Protein AF-A0A8J8E3J2-F1 (afdb_monomer_lite)

pLDDT: mean 80.26, std 7.17, range [53.91, 91.06]

Radius of gyration: 17.73 Å; chains: 1; bounding box: 42×37×41 Å

Sequence (122 aa):
MGFRAIHFVFLFVTIFLMNYYSRTNTYLSWFFFTLTIAGTWLLMKAYEAKVGPVEDERTRLITMKSFYHGLLLGLVVLGYELIWLAGHDYETAVVFVKWLMLPLMVGILTAMILKVRYEMVM

Secondary structure (DSSP, 8-state):
--HHHHHHHHHHHHHHHHHHHHTT-HHHHHHHHHHHHHHHHHHHHHHHHHH-----HHHHHHHHHHHHHHHHHHHHHHHHHHHHHHHH-HHHHHHHHHHHHHHHHHHHHHHHHHHHHHHTT-

Structure (mmCIF, N/CA/C/O backbone):
data_AF-A0A8J8E3J2-F1
#
_entry.id   AF-A0A8J8E3J2-F1
#
loop_
_atom_site.group_PDB
_atom_site.id
_atom_site.type_symbol
_atom_site.label_atom_id
_atom_site.label_alt_id
_atom_site.label_comp_id
_atom_site.label_asym_id
_atom_site.label_entity_id
_atom_site.label_seq_id
_atom_site.pdbx_PDB_ins_code
_atom_site.Cartn_x
_atom_site.Cartn_y
_atom_site.Cartn_z
_atom_site.occupancy
_atom_site.B_iso_or_equiv
_atom_site.auth_seq_id
_atom_site.auth_comp_id
_atom_site.auth_asym_id
_atom_site.auth_atom_id
_atom_site.pdbx_PDB_model_num
ATOM 1 N N . MET A 1 1 ? -23.987 9.323 0.644 1.00 61.78 1 MET A N 1
ATOM 2 C CA . MET A 1 1 ? -22.983 8.368 0.116 1.00 61.78 1 MET A CA 1
ATOM 3 C C . MET A 1 1 ? -22.503 7.496 1.271 1.00 61.78 1 MET A C 1
ATOM 5 O O . MET A 1 1 ? -22.202 8.047 2.322 1.00 61.78 1 MET A O 1
ATOM 9 N N . GLY A 1 2 ? -22.496 6.167 1.135 1.00 81.62 2 GLY A N 1
ATOM 10 C CA . GLY A 1 2 ? -22.012 5.276 2.202 1.00 81.62 2 GLY A CA 1
ATOM 11 C C . GLY A 1 2 ? -20.489 5.347 2.377 1.00 81.62 2 GLY A C 1
ATOM 12 O O . GLY A 1 2 ? -19.785 5.705 1.434 1.00 81.62 2 GLY A O 1
ATOM 13 N N . PHE A 1 3 ? -19.976 4.964 3.554 1.00 80.56 3 PHE A N 1
ATOM 14 C CA . PHE A 1 3 ? -18.536 4.964 3.873 1.00 80.56 3 PHE A CA 1
ATOM 15 C C . PHE A 1 3 ? -17.679 4.298 2.786 1.00 80.56 3 PHE A C 1
ATOM 17 O O . PHE A 1 3 ? -16.672 4.859 2.367 1.00 80.56 3 PHE A O 1
ATOM 24 N N . ARG A 1 4 ? -18.130 3.152 2.256 1.00 80.19 4 ARG A N 1
ATOM 25 C CA . ARG A 1 4 ? -17.445 2.421 1.176 1.00 80.19 4 ARG A CA 1
ATOM 26 C C . ARG A 1 4 ? -17.221 3.276 -0.074 1.00 80.19 4 ARG A C 1
ATOM 28 O O . ARG A 1 4 ? -16.143 3.229 -0.650 1.00 80.19 4 ARG A O 1
ATOM 35 N N . ALA A 1 5 ? -18.216 4.070 -0.469 1.00 84.69 5 ALA A N 1
ATOM 36 C CA . ALA A 1 5 ? -18.124 4.923 -1.649 1.00 84.69 5 ALA A CA 1
ATOM 37 C C . ALA A 1 5 ? -17.177 6.108 -1.414 1.00 84.69 5 ALA A C 1
ATOM 39 O O . ALA A 1 5 ? -16.368 6.418 -2.278 1.00 84.69 5 ALA A O 1
ATOM 40 N N . ILE A 1 6 ? -17.229 6.724 -0.227 1.00 86.00 6 ILE A N 1
ATOM 41 C CA . ILE A 1 6 ? -16.329 7.828 0.144 1.00 86.00 6 ILE A CA 1
ATOM 42 C C . ILE A 1 6 ? -14.879 7.336 0.197 1.00 86.00 6 ILE A C 1
ATOM 44 O O . ILE A 1 6 ? -13.996 7.966 -0.376 1.00 86.00 6 ILE A O 1
ATOM 48 N N . HIS A 1 7 ? -14.645 6.189 0.837 1.00 84.81 7 HIS A N 1
ATOM 49 C CA . HIS A 1 7 ? -13.320 5.587 0.942 1.00 84.81 7 HIS A CA 1
ATOM 50 C C . HIS A 1 7 ? -12.768 5.191 -0.435 1.00 84.81 7 HIS A C 1
ATOM 52 O O . HIS A 1 7 ? -11.621 5.503 -0.742 1.00 84.81 7 HIS A O 1
ATOM 58 N N . PHE A 1 8 ? -13.591 4.582 -1.295 1.00 85.81 8 PHE A N 1
ATOM 59 C CA . PHE A 1 8 ? -13.188 4.237 -2.658 1.00 85.81 8 PHE A CA 1
ATOM 60 C C . PHE A 1 8 ? -12.835 5.473 -3.493 1.00 85.81 8 PHE A C 1
ATOM 62 O O . PHE A 1 8 ? -11.770 5.506 -4.098 1.00 85.81 8 PHE A O 1
ATOM 69 N N . VAL A 1 9 ? -13.694 6.500 -3.502 1.00 90.69 9 VAL A N 1
ATOM 70 C CA . VAL A 1 9 ? -13.445 7.739 -4.258 1.00 90.69 9 VAL A CA 1
ATOM 71 C C . VAL A 1 9 ? -12.182 8.433 -3.754 1.00 90.69 9 VAL A C 1
ATOM 73 O O . VAL A 1 9 ? -11.370 8.868 -4.564 1.00 90.69 9 VAL A O 1
ATOM 76 N N . PHE A 1 10 ? -11.984 8.490 -2.434 1.00 89.69 10 PHE A N 1
ATOM 77 C CA . PHE A 1 10 ? -10.771 9.045 -1.841 1.00 89.69 10 PHE A CA 1
ATOM 78 C C . PHE A 1 10 ? -9.515 8.307 -2.324 1.00 89.69 10 PHE A C 1
ATOM 80 O O . PHE A 1 10 ? -8.639 8.941 -2.907 1.00 89.69 10 PHE A O 1
ATOM 87 N N . LEU A 1 11 ? -9.462 6.979 -2.155 1.00 88.50 11 LEU A N 1
ATOM 88 C CA . LEU A 1 11 ? -8.325 6.164 -2.596 1.00 88.50 11 LEU A CA 1
ATOM 89 C C . LEU A 1 11 ? -8.075 6.299 -4.099 1.00 88.50 11 LEU A C 1
ATOM 91 O O . LEU A 1 11 ? -6.935 6.450 -4.524 1.00 88.50 11 LEU A O 1
ATOM 95 N N . PHE A 1 12 ? -9.135 6.261 -4.906 1.00 88.75 12 PHE A N 1
ATOM 96 C CA . PHE A 1 12 ? -9.027 6.374 -6.355 1.00 88.75 12 PHE A CA 1
ATOM 97 C C . PHE A 1 12 ? -8.391 7.706 -6.765 1.00 88.75 12 PHE A C 1
ATOM 99 O O . PHE A 1 12 ? -7.436 7.721 -7.540 1.00 88.75 12 PHE A O 1
ATOM 106 N N . VAL A 1 13 ? -8.871 8.820 -6.204 1.00 91.06 13 VAL A N 1
ATOM 107 C CA . VAL A 1 13 ? -8.350 10.158 -6.509 1.00 91.06 13 VAL A CA 1
ATOM 108 C C . VAL A 1 13 ? -6.899 10.300 -6.056 1.00 91.06 13 VAL A C 1
ATOM 110 O O . VAL A 1 13 ? -6.067 10.779 -6.826 1.00 91.06 13 VAL A O 1
ATOM 113 N N . THR A 1 14 ? -6.561 9.876 -4.837 1.00 89.00 14 THR A N 1
ATOM 114 C CA . THR A 1 14 ? -5.199 10.063 -4.324 1.00 89.00 14 THR A CA 1
ATOM 115 C C . THR A 1 14 ? -4.183 9.152 -5.007 1.00 89.00 14 THR A C 1
ATOM 117 O O . THR A 1 14 ? -3.079 9.611 -5.292 1.00 89.00 14 THR A O 1
ATOM 120 N N . ILE A 1 15 ? -4.545 7.909 -5.347 1.00 86.06 15 ILE A N 1
ATOM 121 C CA . ILE A 1 15 ? -3.688 7.000 -6.126 1.00 86.06 15 ILE A CA 1
ATOM 122 C C . ILE A 1 15 ? -3.489 7.536 -7.545 1.00 86.06 15 ILE A C 1
ATOM 124 O O . ILE A 1 15 ? -2.366 7.513 -8.051 1.00 86.06 15 ILE A O 1
ATOM 128 N N . PHE A 1 16 ? -4.545 8.054 -8.179 1.00 88.31 16 PHE A N 1
ATOM 129 C CA . PHE A 1 16 ? -4.447 8.643 -9.513 1.00 88.31 16 PHE A CA 1
ATOM 130 C C . PHE A 1 16 ? -3.515 9.861 -9.523 1.00 88.31 16 PHE A C 1
ATOM 132 O O . PHE A 1 16 ? -2.608 9.936 -10.351 1.00 88.31 16 PHE A O 1
ATOM 139 N N . LEU A 1 17 ? -3.679 10.782 -8.565 1.00 87.81 17 LEU A N 1
ATOM 140 C CA . LEU A 1 17 ? -2.809 11.954 -8.425 1.00 87.81 17 LEU A CA 1
ATOM 141 C C . LEU A 1 17 ? -1.369 11.553 -8.091 1.00 87.81 17 LEU A C 1
ATOM 143 O O . LEU A 1 17 ? -0.437 12.071 -8.700 1.00 87.81 17 LEU A O 1
ATOM 147 N N . MET A 1 18 ? -1.168 10.592 -7.187 1.00 87.94 18 MET A N 1
ATOM 148 C CA . MET A 1 18 ? 0.156 10.045 -6.884 1.00 87.94 18 MET A CA 1
ATOM 149 C C . MET A 1 18 ? 0.832 9.499 -8.148 1.00 87.94 18 MET A C 1
ATOM 151 O O . MET A 1 18 ? 1.980 9.838 -8.422 1.00 87.94 18 MET A O 1
ATOM 155 N N . ASN A 1 19 ? 0.121 8.704 -8.953 1.00 83.19 19 ASN A N 1
ATOM 156 C CA . ASN A 1 19 ? 0.671 8.143 -10.184 1.00 83.19 19 ASN A CA 1
ATOM 157 C C . ASN A 1 19 ? 0.983 9.236 -11.221 1.00 83.19 19 ASN A C 1
ATOM 159 O O . ASN A 1 19 ? 2.083 9.254 -11.772 1.00 83.19 19 ASN A O 1
ATOM 163 N N . TYR A 1 20 ? 0.076 10.196 -11.415 1.00 86.88 20 TYR A N 1
ATOM 164 C CA . TYR A 1 20 ? 0.283 11.332 -12.316 1.00 86.88 20 TYR A CA 1
ATOM 165 C C . TYR A 1 20 ? 1.529 12.152 -11.942 1.00 86.88 20 TYR A C 1
ATOM 167 O O . TYR A 1 20 ? 2.367 12.463 -12.795 1.00 86.88 20 TYR A O 1
ATOM 175 N N . TYR A 1 21 ? 1.694 12.462 -10.652 1.00 87.12 21 TYR A N 1
ATOM 176 C CA . TYR A 1 21 ? 2.834 13.238 -10.173 1.00 87.12 21 TYR A CA 1
ATOM 177 C C . TYR A 1 21 ? 4.125 12.426 -10.043 1.00 87.12 21 TYR A C 1
ATOM 179 O O . TYR A 1 21 ? 5.198 13.024 -10.033 1.00 87.12 21 TYR A O 1
ATOM 187 N N . SER A 1 22 ? 4.067 11.090 -10.035 1.00 83.19 22 SER A N 1
ATOM 188 C CA . SER A 1 22 ? 5.262 10.234 -9.941 1.00 83.19 22 SER A CA 1
ATOM 189 C C . SER A 1 22 ? 6.285 10.486 -11.054 1.00 83.19 22 SER A C 1
ATOM 191 O O . SER A 1 22 ? 7.483 10.338 -10.831 1.00 83.19 22 SER A O 1
ATOM 193 N N . ARG A 1 23 ? 5.823 10.919 -12.237 1.00 78.75 23 ARG A N 1
ATOM 194 C CA . ARG A 1 23 ? 6.674 11.218 -13.401 1.00 78.75 23 ARG A CA 1
ATOM 195 C C . ARG A 1 23 ? 7.035 12.695 -13.552 1.00 78.75 23 ARG A C 1
ATOM 197 O O . ARG A 1 23 ? 7.939 13.011 -14.314 1.00 78.75 23 ARG A O 1
ATOM 204 N N . THR A 1 24 ? 6.319 13.597 -12.880 1.00 81.62 24 THR A N 1
ATOM 205 C CA . THR A 1 24 ? 6.449 15.052 -13.086 1.00 81.62 24 THR A CA 1
ATOM 206 C C . THR A 1 24 ? 7.021 15.777 -11.873 1.00 81.62 24 THR A C 1
ATOM 208 O O . THR A 1 24 ? 7.831 16.684 -12.034 1.00 81.62 24 THR A O 1
ATOM 211 N N . ASN A 1 25 ? 6.632 15.391 -10.656 1.00 83.94 25 ASN A N 1
ATOM 212 C CA . ASN A 1 25 ? 7.136 15.979 -9.422 1.00 83.94 25 ASN A CA 1
ATOM 213 C C . ASN A 1 25 ? 7.083 14.965 -8.268 1.00 83.94 25 ASN A C 1
ATOM 215 O O . ASN A 1 25 ? 6.039 14.734 -7.649 1.00 83.94 25 ASN A O 1
ATOM 219 N N . THR A 1 26 ? 8.249 14.410 -7.938 1.00 82.25 26 THR A N 1
ATOM 220 C CA . THR A 1 26 ? 8.418 13.389 -6.897 1.00 82.25 26 THR A CA 1
ATOM 221 C C . THR A 1 26 ? 7.908 13.842 -5.527 1.00 82.25 26 THR A C 1
ATOM 223 O O . THR A 1 26 ? 7.299 13.044 -4.819 1.00 82.25 26 THR A O 1
ATOM 226 N N . TYR A 1 27 ? 8.070 15.118 -5.158 1.00 85.19 27 TYR A N 1
ATOM 227 C CA . TYR A 1 27 ? 7.600 15.630 -3.865 1.00 85.19 27 TYR A CA 1
ATOM 228 C C . TYR A 1 27 ? 6.072 15.666 -3.775 1.00 85.19 27 TYR A C 1
ATOM 230 O O . TYR A 1 27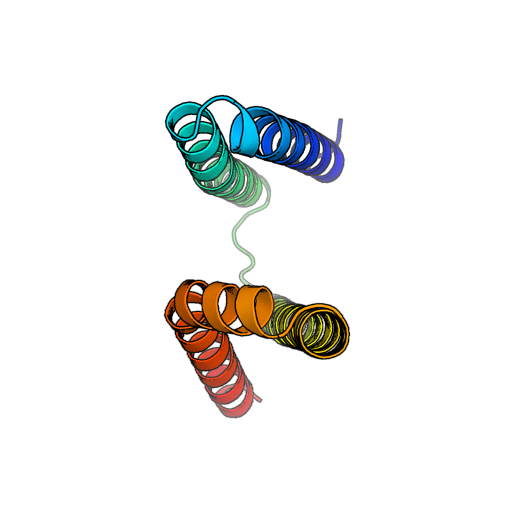 ? 5.508 15.299 -2.746 1.00 85.19 27 TYR A O 1
ATOM 238 N N . LEU A 1 28 ? 5.391 16.042 -4.861 1.00 82.56 28 LEU A N 1
ATOM 239 C CA . LEU A 1 28 ? 3.928 15.972 -4.941 1.00 82.56 28 LEU A CA 1
ATOM 240 C C . LEU A 1 28 ? 3.441 14.521 -4.902 1.00 82.56 28 LEU A C 1
ATOM 242 O O . LEU A 1 28 ? 2.489 14.217 -4.187 1.00 82.56 28 LEU A O 1
ATOM 246 N N . SER A 1 29 ? 4.127 13.605 -5.592 1.00 81.50 29 SER A N 1
ATOM 247 C CA . SER A 1 29 ? 3.835 12.169 -5.496 1.00 81.50 29 SER A CA 1
ATOM 248 C C . SER A 1 29 ? 3.949 11.663 -4.053 1.00 81.50 29 SER A C 1
ATOM 250 O O . SER A 1 29 ? 3.073 10.943 -3.579 1.00 81.50 29 SER A O 1
ATOM 252 N N . TRP A 1 30 ? 4.999 12.062 -3.331 1.00 82.88 30 TRP A N 1
ATOM 253 C CA .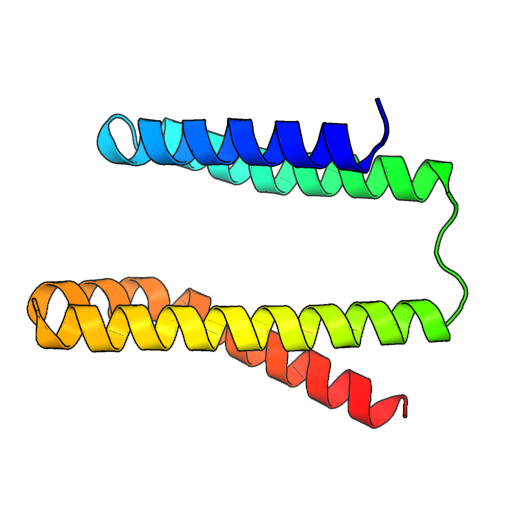 TRP A 1 30 ? 5.203 11.703 -1.924 1.00 82.88 30 TRP A CA 1
ATOM 254 C C . TRP A 1 30 ? 4.157 12.330 -0.997 1.00 82.88 30 TRP A C 1
ATOM 256 O O . TRP A 1 30 ? 3.691 11.683 -0.056 1.00 82.88 30 TRP A O 1
ATOM 266 N N . PHE A 1 31 ? 3.739 13.566 -1.276 1.00 88.06 31 PHE A N 1
ATOM 267 C CA . PHE A 1 31 ? 2.644 14.211 -0.560 1.00 88.06 31 PHE A CA 1
ATOM 268 C C . PHE A 1 31 ? 1.339 13.424 -0.718 1.00 88.06 31 PHE A C 1
ATOM 270 O O . PHE A 1 31 ? 0.715 13.084 0.286 1.00 88.06 31 PHE A O 1
ATOM 277 N N . PHE A 1 32 ? 0.953 13.057 -1.945 1.00 85.56 32 PHE A N 1
ATOM 278 C CA . PHE A 1 32 ? -0.260 12.265 -2.181 1.00 85.56 32 PHE A CA 1
ATOM 279 C C . PHE A 1 32 ? -0.169 10.850 -1.606 1.00 85.56 32 PHE A C 1
ATOM 281 O O . PHE A 1 32 ? -1.169 10.342 -1.096 1.00 85.56 32 PHE A O 1
ATOM 288 N N . PHE A 1 33 ? 1.014 10.235 -1.601 1.00 82.00 33 PHE A N 1
ATOM 289 C CA . PHE A 1 33 ? 1.246 8.972 -0.898 1.00 82.00 33 PHE A CA 1
ATOM 290 C C . PHE A 1 33 ? 0.963 9.107 0.606 1.00 82.00 33 PHE A C 1
ATOM 292 O O . PHE A 1 33 ? 0.160 8.362 1.170 1.00 82.00 33 PHE A O 1
ATOM 299 N N . THR A 1 34 ? 1.553 10.120 1.245 1.00 83.38 34 THR A N 1
ATOM 300 C CA . THR A 1 34 ? 1.382 10.379 2.683 1.00 83.38 34 THR A CA 1
ATOM 301 C C . THR A 1 34 ? -0.068 10.735 3.013 1.00 83.38 34 THR A C 1
ATOM 303 O O . THR A 1 34 ? -0.626 10.234 3.989 1.00 83.38 34 THR A O 1
ATOM 306 N N . LEU A 1 35 ? -0.711 11.540 2.162 1.00 88.62 35 LEU A N 1
ATOM 307 C CA . LEU A 1 35 ? -2.121 11.895 2.272 1.00 88.62 35 LEU A CA 1
ATOM 308 C C . LEU A 1 35 ? -3.020 10.663 2.153 1.00 88.62 35 LEU A C 1
ATOM 310 O O . LEU A 1 35 ? -3.981 10.548 2.905 1.00 88.62 35 LEU A O 1
ATOM 314 N N . THR A 1 36 ? -2.697 9.727 1.258 1.00 87.25 36 THR A N 1
ATOM 315 C CA . THR A 1 36 ? -3.443 8.470 1.112 1.00 87.25 36 THR A CA 1
ATOM 316 C C . THR A 1 36 ? -3.390 7.667 2.405 1.00 87.25 36 THR A C 1
ATOM 318 O O . THR A 1 36 ? -4.434 7.240 2.895 1.00 87.25 36 THR A O 1
ATOM 321 N N . ILE A 1 37 ? -2.206 7.510 3.004 1.00 81.56 37 ILE A N 1
ATOM 322 C CA . ILE A 1 37 ? -2.038 6.782 4.271 1.00 81.56 37 ILE A CA 1
ATOM 323 C C . ILE A 1 37 ? -2.794 7.485 5.404 1.00 81.56 37 ILE A C 1
ATOM 325 O O . ILE A 1 37 ? -3.633 6.871 6.066 1.00 81.56 37 ILE A O 1
ATOM 329 N N . ALA A 1 38 ? -2.538 8.779 5.607 1.00 84.38 38 ALA A N 1
ATOM 330 C CA . ALA A 1 38 ? -3.130 9.550 6.697 1.00 84.38 38 ALA A CA 1
ATOM 331 C C . ALA A 1 38 ? -4.654 9.677 6.556 1.00 84.38 38 ALA A C 1
ATOM 333 O O . ALA A 1 38 ? -5.388 9.503 7.528 1.00 84.38 38 ALA A O 1
ATOM 334 N N . GLY A 1 39 ? -5.144 9.937 5.344 1.00 83.81 39 GLY A N 1
ATOM 335 C CA . GLY A 1 39 ? -6.568 10.059 5.055 1.00 83.81 39 GLY A CA 1
ATOM 336 C C . GLY A 1 39 ? -7.307 8.733 5.196 1.00 83.81 39 GLY A C 1
ATOM 337 O O . GLY A 1 39 ? -8.392 8.707 5.770 1.00 83.81 39 GLY A O 1
ATOM 338 N N . THR A 1 40 ? -6.698 7.620 4.780 1.00 86.69 40 THR A N 1
ATOM 339 C CA . THR A 1 40 ? 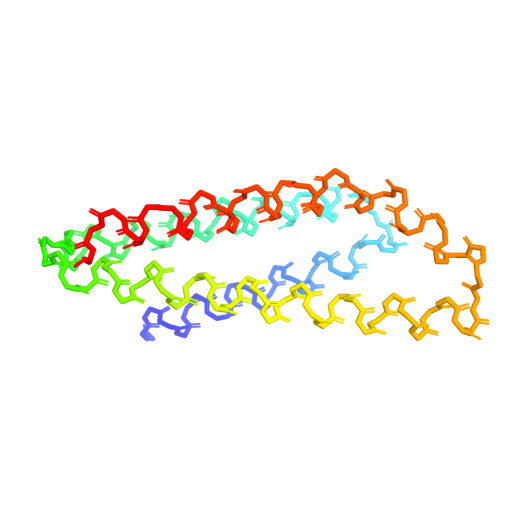-7.264 6.278 4.994 1.00 86.69 40 THR A CA 1
ATOM 340 C C . THR A 1 40 ? -7.360 5.953 6.483 1.00 86.69 40 THR A C 1
ATOM 342 O O . THR A 1 40 ? -8.398 5.484 6.949 1.00 86.69 40 THR A O 1
ATOM 345 N N . TRP A 1 41 ? -6.314 6.264 7.255 1.00 82.19 41 TRP A N 1
ATOM 346 C CA . TRP A 1 41 ? -6.322 6.087 8.707 1.00 82.19 41 TRP A CA 1
ATOM 347 C C . TRP A 1 41 ? -7.396 6.945 9.391 1.00 82.19 41 TRP A C 1
ATOM 349 O O . TRP A 1 41 ? -8.153 6.440 10.219 1.00 82.19 41 TRP A O 1
ATOM 359 N N . LEU A 1 42 ? -7.523 8.221 9.008 1.00 85.81 42 LEU A N 1
ATOM 360 C CA . LEU A 1 42 ? -8.558 9.119 9.531 1.00 85.81 42 LEU A CA 1
ATOM 361 C C . LEU A 1 42 ? -9.971 8.644 9.181 1.00 85.81 42 LEU A C 1
ATOM 363 O O . LEU A 1 42 ? -10.847 8.661 10.044 1.00 85.81 42 LEU A O 1
ATOM 367 N N . LEU A 1 43 ? -10.196 8.202 7.942 1.00 85.81 43 LEU A N 1
ATOM 368 C CA . LEU A 1 43 ? -11.482 7.666 7.501 1.00 85.81 43 LEU A CA 1
ATOM 369 C C . LEU A 1 43 ? -11.856 6.406 8.285 1.00 85.81 43 LEU A C 1
ATOM 371 O O . LEU A 1 43 ? -12.994 6.302 8.742 1.00 85.81 43 LEU A O 1
ATOM 375 N N . MET A 1 44 ? -10.909 5.484 8.490 1.00 81.00 44 MET A N 1
ATOM 376 C CA . MET A 1 44 ? -11.135 4.297 9.320 1.00 81.00 44 MET A CA 1
ATOM 377 C C . MET A 1 44 ? -11.454 4.672 10.767 1.00 81.00 44 MET A C 1
ATOM 379 O O . MET A 1 44 ? -12.473 4.233 11.293 1.00 81.00 44 MET A O 1
ATOM 383 N N . LYS A 1 45 ? -10.673 5.567 11.381 1.00 80.94 45 LYS A N 1
ATOM 384 C CA . LYS A 1 45 ? -10.912 6.021 12.758 1.00 80.94 45 LYS A CA 1
ATOM 385 C C . LYS A 1 45 ? -12.274 6.706 12.921 1.00 80.94 45 LYS A C 1
ATOM 387 O O . LYS A 1 45 ? -12.968 6.486 13.910 1.00 80.94 45 LYS A O 1
ATOM 392 N N . ALA A 1 46 ? -12.681 7.522 11.948 1.00 82.31 46 ALA A N 1
ATOM 393 C CA . ALA A 1 46 ? -13.986 8.182 11.946 1.00 82.31 46 ALA A CA 1
ATOM 394 C C . ALA A 1 46 ? -15.148 7.191 11.764 1.00 82.31 46 ALA A C 1
ATOM 396 O O . ALA A 1 46 ? -16.238 7.409 12.298 1.00 82.31 46 ALA A O 1
ATOM 397 N N . TYR A 1 47 ? -14.927 6.112 11.013 1.00 78.75 47 TYR A N 1
ATOM 398 C CA . TYR A 1 47 ? -15.893 5.030 10.867 1.00 78.75 47 TYR A CA 1
ATOM 399 C C . TYR A 1 47 ? -16.030 4.220 12.161 1.00 78.75 47 TYR A C 1
ATOM 401 O O . TYR A 1 47 ? -17.146 4.049 12.646 1.00 78.75 47 TYR A O 1
ATOM 409 N N . GLU A 1 48 ? -14.918 3.806 12.767 1.00 74.31 48 GLU A N 1
ATOM 410 C CA . GLU A 1 48 ? -14.897 3.079 14.046 1.00 74.31 48 GLU A CA 1
ATOM 411 C C . GLU A 1 48 ? -15.554 3.883 15.176 1.00 74.31 48 GLU A C 1
ATOM 413 O O . GLU A 1 48 ? -16.352 3.342 15.937 1.00 74.31 48 GLU A O 1
ATOM 418 N N . ALA A 1 49 ? -15.317 5.198 15.233 1.00 73.75 49 ALA A N 1
ATOM 419 C CA . ALA A 1 49 ? -15.967 6.081 16.204 1.00 73.75 49 ALA A CA 1
ATOM 420 C C . ALA A 1 49 ? -17.500 6.138 16.056 1.00 73.75 49 ALA A C 1
ATOM 422 O O . ALA A 1 49 ? -18.199 6.417 17.027 1.00 73.75 49 ALA A O 1
ATOM 423 N N . LYS A 1 50 ? -18.034 5.892 14.851 1.00 70.06 50 LYS A N 1
ATOM 424 C CA . LYS A 1 50 ? -19.482 5.883 14.584 1.00 70.06 50 LYS A CA 1
ATOM 425 C C . LYS A 1 50 ? -20.135 4.518 14.764 1.00 70.06 50 LYS A C 1
ATOM 427 O O . LYS A 1 50 ? -21.321 4.470 15.069 1.00 70.06 50 LYS A O 1
ATOM 432 N N . VAL A 1 51 ? -19.407 3.436 14.500 1.00 65.25 51 VAL A N 1
ATOM 433 C CA . VAL A 1 51 ? -19.959 2.069 14.468 1.00 65.25 51 VAL A CA 1
ATOM 434 C C . VAL A 1 51 ? -19.651 1.295 15.758 1.00 65.25 51 VAL A C 1
ATOM 436 O O . VAL A 1 51 ? -20.260 0.260 16.004 1.00 65.25 51 VAL A O 1
ATOM 439 N N . GLY A 1 52 ? -18.790 1.843 16.622 1.00 53.91 52 GLY A N 1
ATOM 440 C CA . GLY A 1 52 ? -18.286 1.175 17.818 1.00 53.91 52 GLY A CA 1
ATOM 441 C C . GLY A 1 52 ? -17.118 0.244 17.472 1.00 53.91 52 GLY A C 1
ATOM 442 O O . GLY A 1 52 ? -17.042 -0.260 16.346 1.00 53.91 52 GLY A O 1
ATOM 443 N N . PRO A 1 53 ? -16.167 0.028 18.397 1.00 59.34 53 PRO A N 1
ATOM 444 C CA . PRO A 1 53 ? -15.108 -0.945 18.184 1.00 59.34 53 PRO A CA 1
ATOM 445 C C . PRO A 1 53 ? -15.722 -2.334 17.994 1.00 59.34 53 PRO A C 1
ATOM 447 O O . PRO A 1 53 ? -16.695 -2.704 18.647 1.00 59.34 53 PRO A O 1
ATOM 450 N N . VAL A 1 54 ? -15.148 -3.116 17.085 1.00 58.88 54 VAL A N 1
ATOM 451 C CA . VAL A 1 54 ? -15.519 -4.521 16.923 1.00 58.88 54 VAL A CA 1
ATOM 452 C C . VAL A 1 54 ? -15.025 -5.279 18.159 1.00 58.88 54 VAL A C 1
ATOM 454 O O . VAL A 1 54 ? -13.863 -5.672 18.225 1.00 58.88 54 VAL A O 1
ATOM 457 N N . GLU A 1 55 ? -15.895 -5.441 19.154 1.00 61.44 55 GLU A N 1
ATOM 458 C CA . GLU A 1 55 ? -15.595 -6.186 20.389 1.00 61.44 55 GLU A CA 1
ATOM 459 C C . GLU A 1 55 ? -15.657 -7.708 20.189 1.00 61.44 55 GLU A C 1
ATOM 461 O O . GLU A 1 55 ? -15.114 -8.463 20.991 1.00 61.44 55 GLU A O 1
ATOM 466 N N . ASP A 1 56 ? -16.268 -8.168 19.092 1.00 68.94 56 ASP A N 1
ATOM 467 C CA . ASP A 1 56 ? -16.401 -9.590 18.791 1.00 68.94 56 ASP A CA 1
ATOM 468 C C . ASP A 1 56 ? -15.082 -10.167 18.243 1.00 68.94 56 ASP A C 1
ATOM 470 O O . ASP A 1 56 ? -14.659 -9.891 17.109 1.00 68.94 56 ASP A O 1
ATOM 474 N N . GLU A 1 57 ? -14.434 -10.998 19.062 1.00 68.50 57 GLU A N 1
ATOM 475 C CA . GLU A 1 57 ? -13.188 -11.717 18.775 1.00 68.50 57 GLU A CA 1
ATOM 476 C C . GLU A 1 57 ? -13.230 -12.439 17.418 1.00 68.50 57 GLU A C 1
ATOM 478 O O . GLU A 1 57 ? -12.249 -12.445 16.664 1.00 68.50 57 GLU A O 1
ATOM 483 N N . ARG A 1 58 ? -14.407 -12.943 17.032 1.00 68.88 58 ARG A N 1
ATOM 484 C CA . ARG A 1 58 ? -14.619 -13.652 15.768 1.00 68.88 58 ARG A CA 1
ATOM 485 C C . ARG A 1 58 ? -14.445 -12.746 14.550 1.00 68.88 58 ARG A C 1
ATOM 487 O O . ARG A 1 58 ? -13.827 -13.135 13.558 1.00 68.88 58 ARG A O 1
ATOM 494 N N . THR A 1 59 ? -14.937 -11.514 14.624 1.00 72.81 59 THR A N 1
ATOM 495 C CA . THR A 1 59 ? -14.829 -10.540 13.527 1.00 72.81 59 THR A CA 1
ATOM 496 C C . THR A 1 59 ? -13.395 -10.018 13.399 1.00 72.81 59 THR A C 1
ATOM 498 O O . THR A 1 59 ? -12.889 -9.818 12.287 1.00 72.81 59 THR A O 1
ATOM 501 N N . ARG A 1 60 ? -12.684 -9.888 14.525 1.00 71.12 60 ARG A N 1
ATOM 502 C CA . ARG A 1 60 ? -11.252 -9.562 14.545 1.00 71.12 60 ARG A CA 1
ATOM 503 C C . ARG A 1 60 ? -10.412 -10.653 13.875 1.00 71.12 60 ARG A C 1
ATOM 505 O O . ARG A 1 60 ? -9.563 -10.332 13.042 1.00 71.12 60 ARG A O 1
ATOM 512 N N . LEU A 1 61 ? -10.695 -11.928 14.152 1.00 72.88 61 LEU A N 1
ATOM 513 C CA . LEU A 1 61 ? -10.034 -13.067 13.501 1.00 72.88 61 LEU A CA 1
ATOM 514 C C . LEU A 1 61 ? -10.304 -13.124 11.992 1.00 72.88 61 LEU A C 1
ATOM 516 O O . LEU A 1 61 ? -9.373 -13.319 11.209 1.00 72.88 61 LEU A O 1
ATOM 520 N N . ILE A 1 62 ? -11.549 -12.890 11.561 1.00 77.50 62 ILE A N 1
ATOM 521 C CA . ILE A 1 62 ? -11.919 -12.842 10.134 1.00 77.50 62 ILE A CA 1
ATOM 522 C C . ILE A 1 62 ? -11.175 -11.718 9.404 1.00 77.50 62 ILE A C 1
ATOM 524 O O . ILE A 1 62 ? -10.678 -11.919 8.292 1.00 77.50 62 ILE A O 1
ATOM 528 N N . THR A 1 63 ? -11.058 -10.550 10.036 1.00 76.50 63 THR A N 1
ATOM 529 C CA . THR A 1 63 ? -10.349 -9.395 9.469 1.00 76.50 63 THR A CA 1
ATOM 530 C C . THR A 1 63 ? -8.861 -9.699 9.321 1.00 76.50 63 THR A C 1
ATOM 532 O O . THR A 1 63 ? -8.284 -9.481 8.257 1.00 76.50 63 THR A O 1
ATOM 535 N N . MET A 1 64 ? -8.250 -10.289 10.351 1.00 75.38 64 MET A N 1
ATOM 536 C CA . MET A 1 64 ? -6.836 -10.664 10.347 1.00 75.38 64 MET A CA 1
ATOM 537 C C . MET A 1 64 ? -6.534 -11.743 9.295 1.00 75.38 64 MET A C 1
ATOM 539 O O . MET A 1 64 ? -5.560 -11.627 8.552 1.00 75.38 64 MET A O 1
ATOM 543 N N . LYS A 1 65 ? -7.418 -12.742 9.155 1.00 76.69 65 LYS A N 1
ATOM 544 C CA . LYS A 1 65 ? -7.336 -13.773 8.110 1.00 76.69 65 LYS A CA 1
ATOM 545 C C . LYS A 1 65 ? -7.456 -13.176 6.709 1.00 76.69 65 LYS A C 1
ATOM 547 O O . LYS A 1 65 ? -6.665 -13.525 5.834 1.00 76.69 65 LYS A O 1
ATOM 552 N N . SER A 1 66 ? -8.417 -12.280 6.497 1.00 78.38 66 SER A N 1
ATOM 553 C CA . SER A 1 66 ? -8.620 -11.601 5.210 1.00 78.38 66 SER A CA 1
ATOM 554 C C . SER A 1 66 ? -7.410 -10.746 4.836 1.00 78.38 66 SER A C 1
ATOM 556 O O . SER A 1 66 ? -6.957 -10.790 3.696 1.00 78.38 66 SER A O 1
ATOM 558 N N . PHE A 1 67 ? -6.837 -10.031 5.807 1.00 79.38 67 PHE A N 1
ATOM 559 C CA . PHE A 1 67 ? -5.635 -9.229 5.602 1.00 79.38 67 PHE A CA 1
ATOM 560 C C . PHE A 1 67 ? -4.413 -10.096 5.267 1.00 79.38 67 PHE A C 1
ATOM 562 O O . PHE A 1 67 ? -3.697 -9.789 4.318 1.00 79.38 67 PHE A O 1
ATOM 569 N N . TYR A 1 68 ? -4.218 -11.221 5.966 1.00 77.75 68 TYR A N 1
ATOM 570 C CA . TYR A 1 68 ? -3.158 -12.187 5.655 1.00 77.75 68 TYR A CA 1
ATOM 571 C C . TYR A 1 68 ? -3.261 -12.728 4.219 1.00 77.75 68 TYR A C 1
ATOM 573 O O . TYR A 1 68 ? -2.279 -12.702 3.479 1.00 77.75 68 TYR A O 1
ATOM 581 N N . HIS A 1 69 ? -4.452 -13.164 3.795 1.00 79.06 69 HIS A N 1
ATOM 582 C CA . HIS A 1 69 ? -4.656 -13.684 2.437 1.00 79.06 69 HIS A CA 1
ATOM 583 C C . HIS A 1 69 ? -4.515 -12.589 1.375 1.00 79.06 69 HIS A C 1
ATOM 585 O O . HIS A 1 69 ? -3.916 -12.833 0.331 1.00 79.06 69 HIS A O 1
ATOM 591 N N . GLY A 1 70 ? -5.019 -11.381 1.642 1.00 78.94 70 GLY A N 1
ATOM 592 C CA . GLY A 1 70 ? -4.852 -10.238 0.745 1.00 78.94 70 GLY A CA 1
ATOM 593 C C . GLY A 1 70 ? -3.382 -9.863 0.555 1.00 78.94 70 GLY A C 1
ATOM 594 O O . GLY A 1 70 ? -2.948 -9.629 -0.570 1.00 78.94 70 GLY A O 1
ATOM 595 N N . LEU A 1 71 ? -2.597 -9.877 1.634 1.00 81.62 71 LEU A N 1
ATOM 596 C CA . LEU A 1 71 ? -1.164 -9.601 1.589 1.00 81.62 71 LEU A CA 1
ATOM 597 C C . LEU A 1 71 ? -0.400 -10.696 0.829 1.00 81.62 71 LEU A C 1
ATOM 599 O O . LEU A 1 71 ? 0.433 -10.369 -0.013 1.00 81.62 71 LEU 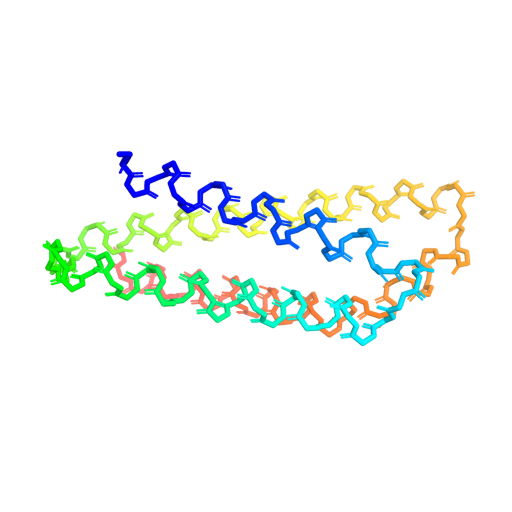A O 1
ATOM 603 N N . LEU A 1 72 ? -0.714 -11.977 1.055 1.00 79.44 72 LEU A N 1
ATOM 604 C CA . LEU A 1 72 ? -0.141 -13.080 0.272 1.00 79.44 72 LEU A CA 1
ATOM 605 C C . LEU A 1 72 ? -0.453 -12.950 -1.221 1.00 79.44 72 LEU A C 1
ATOM 607 O O . LEU A 1 72 ? 0.441 -13.107 -2.047 1.00 79.44 72 LEU A O 1
ATOM 611 N N . LEU A 1 73 ? -1.702 -12.641 -1.569 1.00 81.44 73 LEU A N 1
ATOM 612 C CA . LEU A 1 73 ? -2.116 -12.476 -2.960 1.00 81.44 73 LEU A CA 1
ATOM 613 C C . LEU A 1 73 ? -1.380 -11.295 -3.607 1.00 81.44 73 LEU A C 1
ATOM 615 O O . LEU A 1 73 ? -0.869 -11.428 -4.716 1.00 81.44 73 LEU A O 1
ATOM 619 N N . GLY A 1 74 ? -1.232 -10.183 -2.881 1.00 78.81 74 GLY A N 1
ATOM 620 C CA . GLY A 1 74 ? -0.418 -9.045 -3.309 1.00 78.81 74 GLY A CA 1
ATOM 621 C C . GLY A 1 74 ? 1.045 -9.417 -3.564 1.00 78.81 74 GLY A C 1
ATOM 622 O O . GLY A 1 74 ? 1.587 -9.042 -4.600 1.00 78.81 74 GLY A O 1
ATOM 623 N N . LEU A 1 75 ? 1.666 -10.201 -2.674 1.00 81.62 75 LEU A N 1
ATOM 624 C CA . LEU A 1 75 ? 3.039 -10.693 -2.854 1.00 81.62 75 LEU A CA 1
ATOM 625 C C . LEU A 1 75 ? 3.174 -11.611 -4.076 1.00 81.62 75 LEU A C 1
ATOM 627 O O . LEU A 1 75 ? 4.153 -11.497 -4.808 1.00 81.62 75 LEU A O 1
ATOM 631 N N . VAL A 1 76 ? 2.199 -12.491 -4.321 1.00 82.44 76 VAL A N 1
ATOM 632 C CA . VAL A 1 76 ? 2.197 -13.380 -5.495 1.00 82.44 76 VAL A CA 1
ATOM 633 C C . VAL A 1 76 ? 2.095 -12.575 -6.790 1.00 82.44 76 VAL A C 1
ATOM 635 O O . VAL A 1 76 ? 2.865 -12.825 -7.713 1.00 82.44 76 VAL A O 1
ATOM 638 N N . VAL A 1 77 ? 1.197 -11.588 -6.856 1.00 82.88 77 VAL A N 1
ATOM 639 C CA . VAL A 1 77 ? 1.062 -10.709 -8.032 1.00 82.88 77 VAL A CA 1
ATOM 640 C C . VAL A 1 77 ? 2.355 -9.930 -8.279 1.00 82.88 77 VAL A C 1
ATOM 642 O O . VAL A 1 77 ? 2.852 -9.921 -9.401 1.00 82.88 77 VAL A O 1
ATOM 645 N N . LEU A 1 78 ? 2.955 -9.358 -7.229 1.00 81.88 78 LEU A N 1
ATOM 646 C CA . LEU A 1 78 ? 4.265 -8.701 -7.310 1.00 81.88 78 LEU A CA 1
ATOM 647 C C . LEU A 1 78 ? 5.362 -9.653 -7.808 1.00 81.88 78 LEU A C 1
ATOM 649 O O . LEU A 1 78 ? 6.210 -9.252 -8.600 1.00 81.88 78 LEU A O 1
ATOM 653 N N . GLY A 1 79 ? 5.337 -10.912 -7.367 1.00 80.62 79 GLY A N 1
ATOM 654 C CA . GLY A 1 79 ? 6.251 -11.952 -7.831 1.00 80.62 79 GLY A CA 1
ATOM 655 C C . GLY A 1 79 ? 6.100 -12.247 -9.324 1.00 80.62 79 GLY A C 1
ATOM 656 O O . GLY A 1 79 ? 7.104 -12.326 -10.027 1.00 80.62 79 GLY A O 1
ATOM 657 N N . TYR A 1 80 ? 4.869 -12.355 -9.830 1.00 83.19 80 TYR A N 1
ATOM 658 C CA . TYR A 1 80 ? 4.619 -12.544 -11.263 1.00 83.19 80 TYR A CA 1
ATOM 659 C C . TYR A 1 80 ? 5.080 -11.350 -12.101 1.00 83.19 80 TYR A C 1
ATOM 661 O O . TYR A 1 80 ? 5.741 -11.557 -13.116 1.00 83.19 80 TYR A O 1
ATOM 669 N N . GLU A 1 81 ? 4.794 -10.124 -11.661 1.00 80.88 81 GLU A N 1
ATOM 670 C CA . GLU A 1 81 ? 5.273 -8.900 -12.320 1.00 80.88 81 GLU A CA 1
ATOM 671 C C . GLU A 1 81 ? 6.806 -8.853 -12.367 1.00 80.88 81 GLU A C 1
ATOM 673 O O . GLU A 1 81 ? 7.391 -8.517 -13.393 1.00 80.88 81 GLU A O 1
ATOM 678 N N . LEU A 1 82 ? 7.478 -9.268 -11.289 1.00 81.06 82 LEU A N 1
ATOM 679 C CA . LEU A 1 82 ? 8.937 -9.366 -11.240 1.00 81.06 82 LEU A CA 1
ATOM 680 C C . LEU A 1 82 ? 9.500 -10.432 -12.185 1.00 81.06 82 LEU A C 1
ATOM 682 O O . LEU A 1 82 ? 10.497 -10.169 -12.852 1.00 81.06 82 LEU A O 1
ATOM 686 N N . ILE A 1 83 ? 8.887 -11.619 -12.250 1.00 82.38 83 ILE A N 1
ATOM 687 C CA . ILE A 1 83 ? 9.304 -12.693 -13.168 1.00 82.38 83 ILE A CA 1
ATOM 688 C C . ILE A 1 83 ? 9.132 -12.239 -14.618 1.00 82.38 83 ILE A C 1
ATOM 690 O O . ILE A 1 83 ? 10.024 -12.442 -15.442 1.00 82.38 83 ILE A O 1
ATOM 694 N N . TRP A 1 84 ? 8.001 -11.602 -14.923 1.00 87.88 84 TRP A N 1
ATOM 695 C CA . TRP A 1 84 ? 7.731 -11.055 -16.246 1.00 87.88 84 TRP A CA 1
ATOM 696 C C . TRP A 1 84 ? 8.737 -9.959 -16.614 1.00 87.88 84 TRP A C 1
ATOM 698 O O . TRP A 1 84 ? 9.357 -10.031 -17.675 1.00 87.88 84 TRP A O 1
ATOM 708 N N . LEU A 1 85 ? 8.970 -9.001 -15.710 1.00 81.56 85 LEU A N 1
ATOM 709 C CA . LEU A 1 85 ? 9.937 -7.925 -15.906 1.00 81.56 85 LEU A CA 1
ATOM 710 C C . LEU A 1 85 ? 11.355 -8.476 -16.082 1.00 81.56 85 LEU A C 1
ATOM 712 O O . LEU A 1 85 ? 12.050 -8.041 -16.986 1.00 81.56 85 LEU A O 1
ATOM 716 N N . ALA A 1 86 ? 11.769 -9.475 -15.299 1.00 80.31 86 ALA A N 1
ATOM 717 C CA . ALA A 1 86 ? 13.082 -10.106 -15.435 1.00 80.31 86 ALA A CA 1
ATOM 718 C C . ALA A 1 86 ? 13.264 -10.839 -16.775 1.00 80.31 86 ALA A C 1
ATOM 720 O O . ALA A 1 86 ? 14.380 -10.896 -17.288 1.00 80.31 86 ALA A O 1
ATOM 721 N N . GLY A 1 87 ? 12.183 -11.387 -17.342 1.00 80.69 87 GLY A N 1
ATOM 722 C CA . GLY A 1 87 ? 12.189 -11.999 -18.672 1.00 80.69 87 GLY A CA 1
ATOM 723 C C . GLY A 1 87 ? 12.232 -10.990 -19.824 1.00 80.69 87 GLY A C 1
ATOM 724 O O . GLY A 1 87 ? 12.669 -11.346 -20.917 1.00 80.69 87 GLY A O 1
ATOM 725 N N . HIS A 1 88 ? 11.790 -9.749 -19.596 1.00 86.69 88 HIS A N 1
ATOM 726 C CA . HIS A 1 88 ? 11.763 -8.689 -20.608 1.00 86.69 88 HIS A CA 1
ATOM 727 C C . HIS A 1 88 ? 12.976 -7.746 -20.525 1.00 86.69 88 HIS A C 1
ATOM 729 O O . HIS A 1 88 ? 13.606 -7.469 -21.542 1.00 86.69 88 HIS A O 1
ATOM 735 N N . ASP A 1 89 ? 13.313 -7.280 -19.320 1.00 88.44 89 ASP A N 1
ATOM 736 C CA . ASP A 1 89 ? 14.431 -6.389 -19.000 1.00 88.44 89 ASP A CA 1
ATOM 737 C C . ASP A 1 89 ? 14.999 -6.714 -17.605 1.00 88.44 89 ASP A C 1
ATOM 739 O O . ASP A 1 89 ? 14.508 -6.281 -16.554 1.00 88.44 89 ASP A O 1
ATOM 743 N N . TYR A 1 90 ? 16.082 -7.489 -17.611 1.00 84.31 90 TYR A N 1
ATOM 744 C CA . TYR A 1 90 ? 16.733 -7.968 -16.398 1.00 84.31 90 TYR A CA 1
ATOM 745 C C . TYR A 1 90 ? 17.389 -6.846 -15.576 1.00 84.31 90 TYR A C 1
ATOM 747 O O . TYR A 1 90 ? 17.373 -6.902 -14.345 1.00 84.31 90 TYR A O 1
ATOM 755 N N . GLU A 1 91 ? 17.949 -5.814 -16.213 1.00 87.19 91 GLU A N 1
ATOM 756 C CA . GLU A 1 91 ? 18.638 -4.735 -15.493 1.00 87.19 91 GLU A CA 1
ATOM 757 C C . GLU A 1 91 ? 17.644 -3.895 -14.691 1.00 87.19 91 GLU A C 1
ATOM 759 O O . GLU A 1 91 ? 17.842 -3.653 -13.493 1.00 87.19 91 GLU A O 1
ATOM 764 N N . THR A 1 92 ? 16.523 -3.537 -15.320 1.00 84.62 92 THR A N 1
ATOM 765 C CA . THR A 1 92 ? 15.425 -2.839 -14.646 1.00 84.62 92 THR A CA 1
ATOM 766 C C . THR A 1 92 ? 14.826 -3.700 -13.533 1.00 84.62 92 THR A C 1
ATOM 768 O O . THR A 1 92 ? 14.569 -3.186 -12.440 1.00 84.62 92 THR A O 1
ATOM 771 N N . ALA A 1 93 ? 14.679 -5.014 -13.743 1.00 82.56 93 ALA A N 1
ATOM 772 C CA . ALA A 1 93 ? 14.209 -5.930 -12.704 1.00 82.56 93 ALA A CA 1
ATOM 773 C C . ALA A 1 93 ? 15.135 -5.945 -11.475 1.00 82.56 93 ALA A C 1
ATOM 775 O O . ALA A 1 93 ? 14.659 -5.833 -10.345 1.00 82.56 93 ALA A O 1
ATOM 776 N N . VAL A 1 94 ? 16.458 -6.010 -11.667 1.00 84.31 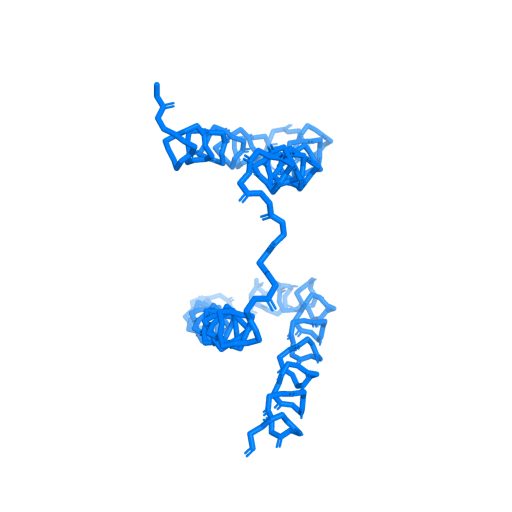94 VAL A N 1
ATOM 777 C CA . VAL A 1 94 ? 17.433 -5.990 -10.560 1.00 84.31 94 VAL A CA 1
ATOM 778 C C . VAL A 1 94 ? 17.358 -4.682 -9.775 1.00 84.31 94 VAL A C 1
ATOM 780 O O . VAL A 1 94 ? 17.396 -4.699 -8.541 1.00 84.31 94 VAL A O 1
ATOM 783 N N . VAL A 1 95 ? 17.248 -3.543 -10.462 1.00 86.00 95 VAL A N 1
ATOM 784 C CA . VAL A 1 95 ? 17.089 -2.242 -9.800 1.00 86.00 95 VAL A CA 1
ATOM 785 C C . VAL A 1 95 ? 15.790 -2.228 -9.000 1.00 86.00 95 VAL A C 1
ATOM 787 O O . VAL A 1 95 ? 15.817 -1.940 -7.805 1.00 86.00 95 VAL A O 1
ATOM 790 N N . PHE A 1 96 ? 14.672 -2.612 -9.612 1.00 81.50 96 PHE A N 1
ATOM 791 C CA . PHE A 1 96 ? 13.363 -2.639 -8.966 1.00 81.50 96 PHE A CA 1
ATOM 792 C C . PHE A 1 96 ? 13.352 -3.527 -7.711 1.00 81.50 96 PHE A C 1
ATOM 794 O O . PHE A 1 96 ? 12.893 -3.087 -6.657 1.00 81.50 96 PHE A O 1
ATOM 801 N N . VAL A 1 97 ? 13.964 -4.716 -7.769 1.00 82.69 97 VAL A N 1
ATOM 802 C CA . VAL A 1 97 ? 14.132 -5.610 -6.609 1.00 82.69 97 VAL A CA 1
ATOM 803 C C . VAL A 1 97 ? 14.929 -4.943 -5.487 1.00 82.69 97 VAL A C 1
ATOM 805 O O . VAL A 1 97 ? 14.525 -5.040 -4.331 1.00 82.69 97 VAL A O 1
ATOM 808 N N . LYS A 1 98 ? 16.023 -4.229 -5.790 1.00 81.69 98 LYS A N 1
ATOM 809 C CA . LYS A 1 98 ? 16.816 -3.523 -4.762 1.00 81.69 98 LYS A CA 1
ATOM 810 C C . LYS A 1 98 ? 15.988 -2.478 -4.014 1.00 81.69 98 LYS A C 1
ATOM 812 O O . LYS A 1 98 ? 16.085 -2.396 -2.791 1.00 81.69 98 LYS A O 1
ATOM 817 N N . TRP A 1 99 ? 15.152 -1.719 -4.723 1.00 82.31 99 TRP A N 1
ATOM 818 C CA . TRP A 1 99 ? 14.260 -0.727 -4.110 1.00 82.31 99 TRP A CA 1
ATOM 819 C C . TRP A 1 99 ? 13.129 -1.374 -3.301 1.00 82.31 99 TRP A C 1
ATOM 821 O O . TRP A 1 99 ? 12.745 -0.862 -2.250 1.00 82.31 99 TRP A O 1
ATOM 831 N N . LEU A 1 100 ? 12.619 -2.519 -3.759 1.00 80.88 100 LEU A N 1
ATOM 832 C CA . LEU A 1 100 ? 11.530 -3.248 -3.107 1.00 80.88 100 LEU A CA 1
ATOM 833 C C . LEU A 1 100 ? 11.973 -4.190 -1.990 1.00 80.88 100 LEU A C 1
ATOM 835 O O . LEU A 1 100 ? 11.121 -4.636 -1.228 1.00 80.88 100 LEU A O 1
ATOM 839 N N . MET A 1 101 ? 13.266 -4.472 -1.835 1.00 78.25 101 MET A N 1
ATOM 840 C CA . MET A 1 101 ? 13.760 -5.467 -0.880 1.00 78.25 101 MET A CA 1
ATOM 841 C C . MET A 1 101 ? 13.340 -5.163 0.567 1.00 78.25 101 MET A C 1
ATOM 843 O O . MET A 1 101 ? 12.854 -6.047 1.271 1.00 78.25 101 MET A O 1
ATOM 847 N N . LEU A 1 102 ? 13.473 -3.905 1.002 1.00 75.56 102 LEU A N 1
ATOM 848 C CA . LEU A 1 102 ? 13.041 -3.462 2.333 1.00 75.56 102 LEU A CA 1
ATOM 849 C C . LEU A 1 102 ? 11.508 -3.545 2.497 1.00 75.56 102 LEU A C 1
ATOM 851 O O . LEU A 1 102 ? 11.063 -4.208 3.437 1.00 75.56 102 LEU A O 1
ATOM 855 N N . PRO A 1 103 ? 10.687 -2.961 1.597 1.00 78.00 103 PRO A N 1
ATOM 856 C CA . PRO A 1 103 ? 9.234 -3.143 1.622 1.00 78.00 103 PRO A CA 1
ATOM 857 C C . PRO A 1 103 ? 8.780 -4.610 1.629 1.00 78.00 103 PRO A C 1
ATOM 859 O O . PRO A 1 103 ? 7.875 -4.966 2.383 1.00 78.00 103 PRO A O 1
ATOM 862 N N . LEU A 1 104 ? 9.419 -5.473 0.834 1.00 80.12 104 LEU A N 1
ATOM 863 C CA . LEU A 1 104 ? 9.104 -6.900 0.756 1.00 80.12 104 LEU A CA 1
ATOM 864 C C . LEU A 1 104 ? 9.448 -7.623 2.057 1.00 80.12 104 LEU A C 1
ATOM 866 O O . LEU A 1 104 ? 8.624 -8.393 2.545 1.00 80.12 104 LEU A O 1
ATOM 870 N N . MET A 1 105 ? 10.605 -7.344 2.667 1.00 80.38 105 MET A N 1
ATOM 871 C CA . MET A 1 105 ? 10.937 -7.894 3.986 1.00 80.38 105 MET A CA 1
ATOM 872 C C . MET A 1 105 ? 9.908 -7.487 5.039 1.00 80.38 105 MET A C 1
ATOM 874 O O . MET A 1 105 ? 9.443 -8.339 5.792 1.00 80.38 105 MET A O 1
ATOM 878 N N . VAL A 1 106 ? 9.509 -6.212 5.072 1.00 84.06 106 VAL A N 1
ATOM 879 C CA . VAL A 1 106 ? 8.474 -5.735 6.003 1.00 84.06 106 VAL A CA 1
ATOM 880 C C . VAL A 1 106 ? 7.142 -6.441 5.742 1.00 84.06 106 VAL A C 1
ATOM 882 O O . VAL A 1 106 ? 6.494 -6.890 6.689 1.00 84.06 106 VAL A O 1
ATOM 885 N N . GLY A 1 107 ? 6.747 -6.603 4.476 1.00 81.75 107 GLY A N 1
ATOM 886 C CA . GLY A 1 107 ? 5.541 -7.337 4.090 1.00 81.75 107 GLY A CA 1
ATOM 887 C C . GLY A 1 107 ? 5.567 -8.801 4.540 1.00 81.75 107 GLY A C 1
ATOM 888 O O . GLY A 1 107 ? 4.617 -9.268 5.164 1.00 81.75 107 GLY A O 1
ATOM 889 N N . ILE A 1 108 ? 6.673 -9.508 4.302 1.00 83.19 108 ILE A N 1
ATOM 890 C CA . ILE A 1 108 ? 6.856 -10.913 4.697 1.00 83.19 108 ILE A CA 1
ATOM 891 C C . ILE A 1 108 ? 6.872 -11.060 6.226 1.00 83.19 108 ILE A C 1
ATOM 893 O O . ILE A 1 108 ? 6.203 -11.945 6.759 1.00 83.19 108 ILE A O 1
ATOM 897 N N . LEU A 1 109 ? 7.577 -10.184 6.949 1.00 84.94 109 LEU A N 1
ATOM 898 C CA . LEU A 1 109 ? 7.570 -10.164 8.417 1.00 84.94 109 LEU A CA 1
ATOM 899 C C . LEU A 1 109 ? 6.161 -9.923 8.962 1.00 84.94 109 LEU A C 1
ATOM 901 O O . LEU A 1 109 ? 5.719 -10.629 9.867 1.00 84.94 109 LEU A O 1
ATOM 905 N N . THR A 1 110 ? 5.425 -8.984 8.368 1.00 82.38 110 THR A N 1
ATOM 906 C CA . THR A 1 110 ? 4.025 -8.720 8.721 1.00 82.38 110 THR A CA 1
ATOM 907 C C . THR A 1 110 ? 3.165 -9.962 8.485 1.00 82.38 110 THR A C 1
ATOM 909 O O . THR A 1 110 ? 2.395 -10.347 9.363 1.00 82.38 110 THR A O 1
ATOM 912 N N . ALA A 1 111 ? 3.338 -10.645 7.349 1.00 80.31 111 ALA A N 1
ATOM 913 C CA . ALA A 1 111 ? 2.645 -11.896 7.044 1.00 80.31 111 ALA A CA 1
ATOM 914 C C . ALA A 1 111 ? 2.944 -12.991 8.079 1.00 80.31 111 ALA A C 1
ATOM 916 O O . ALA A 1 111 ? 2.026 -13.671 8.537 1.00 80.31 111 ALA A O 1
ATOM 917 N N . MET A 1 112 ? 4.213 -13.147 8.471 1.00 82.12 112 MET A N 1
ATOM 918 C CA . MET A 1 112 ? 4.635 -14.119 9.481 1.00 82.12 112 MET A CA 1
ATOM 919 C C . MET A 1 112 ? 4.031 -13.814 10.851 1.00 82.12 112 MET A C 1
ATOM 921 O O . MET A 1 112 ? 3.472 -14.711 11.476 1.00 82.12 112 MET A O 1
ATOM 925 N N . ILE A 1 113 ? 4.074 -12.555 11.297 1.00 83.50 113 ILE A N 1
ATOM 926 C CA . ILE A 1 113 ? 3.475 -12.140 12.575 1.00 83.50 113 ILE A CA 1
ATOM 927 C C . ILE A 1 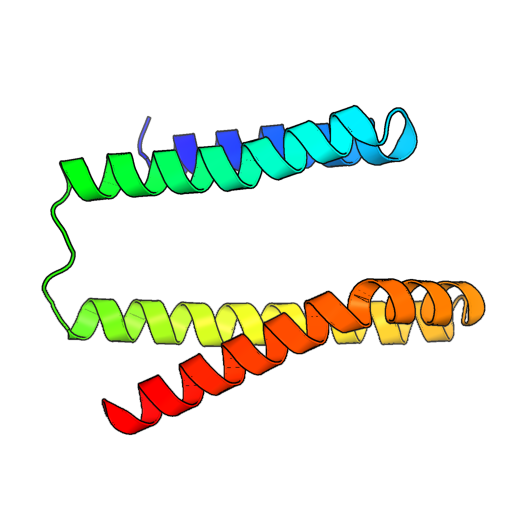113 ? 1.968 -12.412 12.571 1.00 83.50 113 ILE A C 1
ATOM 929 O O . ILE A 1 113 ? 1.431 -12.932 13.548 1.00 83.50 113 ILE A O 1
ATOM 933 N N . LEU A 1 114 ? 1.280 -12.100 11.470 1.00 80.69 114 LEU A N 1
ATOM 934 C CA . LEU A 1 114 ? -0.152 -12.365 11.327 1.00 80.69 114 LEU A CA 1
ATOM 935 C C . LEU A 1 114 ? -0.466 -13.860 11.363 1.00 80.69 114 LEU A C 1
ATOM 937 O O . LEU A 1 114 ? -1.432 -14.249 12.015 1.00 80.69 114 LEU A O 1
ATOM 941 N N . LYS A 1 115 ? 0.355 -14.688 10.706 1.00 78.88 115 LYS A N 1
ATOM 942 C CA . LYS A 1 115 ? 0.217 -16.148 10.721 1.00 78.88 115 LYS A CA 1
ATOM 943 C C . LYS A 1 115 ? 0.391 -16.706 12.133 1.00 78.88 115 LYS A C 1
ATOM 945 O O . LYS A 1 115 ? -0.507 -17.382 12.618 1.00 78.88 115 LYS A O 1
ATOM 950 N N . VAL A 1 116 ? 1.486 -16.359 12.811 1.00 81.94 116 VAL A N 1
ATOM 951 C CA . VAL A 1 116 ? 1.774 -16.812 14.183 1.00 81.94 116 VAL A CA 1
ATOM 952 C C . VAL A 1 116 ? 0.662 -16.381 15.138 1.00 81.94 116 VAL A C 1
ATOM 954 O O . VAL A 1 116 ? 0.173 -17.170 15.938 1.00 81.94 116 VAL A O 1
ATOM 957 N N . ARG A 1 117 ? 0.194 -15.134 15.027 1.00 77.19 117 ARG A N 1
ATOM 958 C CA . ARG A 1 117 ? -0.903 -14.632 15.859 1.00 77.19 117 ARG A CA 1
ATOM 959 C C . ARG A 1 117 ? -2.234 -15.324 15.569 1.00 77.19 117 ARG A C 1
ATOM 961 O O . ARG A 1 117 ? -3.038 -15.455 16.479 1.00 77.19 117 ARG A O 1
ATOM 968 N N . TYR A 1 118 ? -2.482 -15.736 14.331 1.00 71.44 118 TYR A N 1
ATOM 969 C CA . TYR A 1 118 ? -3.673 -16.504 13.976 1.00 71.44 118 TYR A CA 1
ATOM 970 C C . TYR A 1 118 ? -3.606 -17.936 14.523 1.00 71.44 118 TYR A C 1
ATOM 972 O O . TYR A 1 118 ? -4.585 -18.402 15.092 1.00 71.44 118 TYR A O 1
ATOM 980 N N . GLU A 1 119 ? -2.451 -18.598 14.411 1.00 75.94 119 GLU A N 1
ATOM 981 C CA . GLU A 1 119 ? -2.219 -19.952 14.940 1.00 75.94 119 GLU A CA 1
ATOM 982 C C . GLU A 1 119 ? -2.272 -20.022 16.474 1.00 75.94 119 GLU A C 1
ATOM 984 O O . GLU A 1 119 ? -2.606 -21.065 17.010 1.00 75.94 119 GLU A O 1
ATOM 989 N N . MET A 1 120 ? -1.966 -18.934 17.191 1.00 69.44 120 MET A N 1
ATOM 990 C CA . MET A 1 120 ? -2.080 -18.889 18.659 1.00 69.44 120 MET A CA 1
ATOM 991 C C . MET A 1 120 ? -3.507 -18.644 19.179 1.00 69.44 120 MET A C 1
ATOM 993 O O . MET A 1 120 ? -3.743 -18.826 20.370 1.00 69.44 120 MET A O 1
ATOM 997 N N . VAL A 1 121 ? -4.426 -18.153 18.340 1.00 63.88 121 VAL A N 1
ATOM 998 C CA . VAL A 1 121 ? -5.801 -17.787 18.749 1.00 63.88 121 VAL A CA 1
ATOM 999 C C . VAL A 1 121 ? -6.839 -18.836 18.308 1.00 63.88 121 VAL A C 1
ATOM 1001 O O . VAL A 1 121 ? -7.963 -18.831 18.802 1.00 63.88 121 VAL A O 1
ATOM 1004 N N . MET A 1 122 ? -6.474 -19.733 17.389 1.00 56.03 122 MET A N 1
ATOM 1005 C CA . MET A 1 122 ? -7.274 -20.888 16.949 1.00 56.03 122 MET A CA 1
ATOM 1006 C C . MET A 1 122 ? -6.807 -22.162 17.643 1.00 56.03 122 MET A C 1
ATOM 1008 O O . MET A 1 122 ? -7.685 -22.995 17.953 1.00 56.03 122 MET A O 1
#

Foldseek 3Di:
DDLVVVLVVLLVVLVVQLVVCVVPPVVSNVVSVVCNVVVNVVSVVVVCVVPPPPPDPVVVLVVLVVVLVVLVVVVVVVVVVLVVCCVVPVVVSVVVCVVCVVVVVVSVVSSVVSVVVSVVVD